Protein AF-A0A9D7N4P2-F1 (afdb_monomer)

pLDDT: mean 83.12, std 12.54, range [40.19, 96.56]

Radius of gyration: 12.85 Å; Cα contacts (8 Å, |Δi|>4): 113; chains: 1; bounding box: 41×27×27 Å

Mean predicted aligned error: 6.24 Å

Solvent-accessible surface area (backbone atoms only — not comparable to full-atom values): 4187 Å² total; per-residue (Å²): 133,87,73,77,72,74,78,49,71,49,77,48,77,45,72,71,65,84,49,70,74,58,32,56,53,56,53,46,55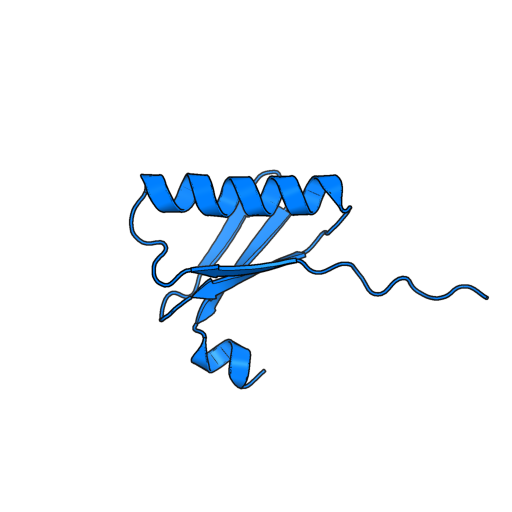,51,47,53,54,23,63,78,62,72,26,70,44,36,36,35,34,17,59,73,52,73,49,80,44,82,52,97,91,34,50,35,38,32,35,21,42,73,58,61,75,71,105

Secondary structure (DSSP, 8-state):
--------EEEEEES---SHHHHHHHHHHHHHHHHHTT-SEEEEEESS--EEEEETTEEEEEEEHHHHTT-

Sequence (71 aa):
MSGTLEELHRIQASAKLGDVGTRERELGALAEAMDELGCERGTVVTLDDASTVKHGGREIEAVPAWQWLLS

Structure (mmCIF, N/CA/C/O backbone):
data_AF-A0A9D7N4P2-F1
#
_entry.id   AF-A0A9D7N4P2-F1
#
loop_
_atom_site.group_PDB
_atom_site.id
_atom_site.type_symbol
_atom_site.label_atom_id
_atom_site.label_alt_id
_atom_site.label_comp_id
_atom_site.label_asym_id
_atom_site.label_entity_id
_atom_site.label_seq_id
_atom_site.pdbx_PDB_ins_code
_atom_site.Cartn_x
_atom_site.Cartn_y
_atom_site.Cartn_z
_atom_site.occupancy
_atom_site.B_iso_or_equiv
_atom_site.auth_seq_id
_atom_site.auth_comp_id
_atom_site.auth_asym_id
_atom_site.auth_atom_id
_atom_site.pdbx_PDB_model_num
ATOM 1 N N . MET A 1 1 ? -30.074 -0.270 15.963 1.00 40.19 1 MET A N 1
ATOM 2 C CA . MET A 1 1 ? -29.384 -1.170 15.017 1.00 40.19 1 MET A CA 1
ATOM 3 C C . MET A 1 1 ? -27.954 -0.675 14.905 1.00 40.19 1 MET A C 1
ATOM 5 O O . MET A 1 1 ? -27.727 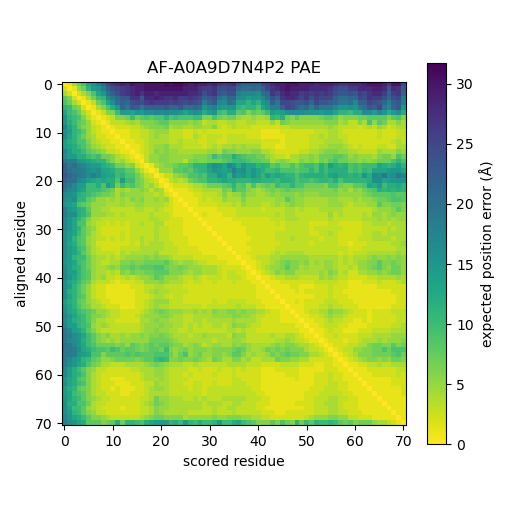0.327 14.246 1.00 40.19 1 MET A O 1
ATOM 9 N N . SER A 1 2 ? -27.029 -1.283 15.649 1.00 47.91 2 SER A N 1
ATOM 10 C CA . SER A 1 2 ? -25.597 -0.988 15.537 1.00 47.91 2 SER A CA 1
ATOM 11 C C . SER A 1 2 ? -25.081 -1.760 14.331 1.00 47.91 2 SER A C 1
ATOM 13 O O . SER A 1 2 ? -24.644 -2.897 14.474 1.00 47.91 2 SER A O 1
ATOM 15 N N . GLY A 1 3 ? -25.244 -1.194 13.136 1.00 50.66 3 GLY A N 1
ATOM 16 C CA . GLY A 1 3 ? -24.463 -1.655 11.998 1.00 50.66 3 GLY A CA 1
ATOM 17 C C . GLY A 1 3 ? -23.014 -1.331 12.324 1.00 50.66 3 GLY A C 1
ATOM 18 O O . GLY A 1 3 ? -22.679 -0.159 12.466 1.00 50.66 3 GLY A O 1
ATOM 19 N N . THR A 1 4 ? -22.185 -2.351 12.534 1.00 51.62 4 THR A N 1
ATOM 20 C CA . THR A 1 4 ? -20.738 -2.225 12.358 1.00 51.62 4 THR A CA 1
ATOM 21 C C . THR A 1 4 ? -20.545 -1.544 11.010 1.00 51.62 4 THR A C 1
ATOM 23 O O . THR A 1 4 ? -20.853 -2.150 9.986 1.00 51.62 4 THR A O 1
ATOM 26 N N . LEU A 1 5 ? -20.158 -0.265 11.009 1.00 58.69 5 LEU A N 1
ATOM 27 C CA . LEU A 1 5 ? -19.612 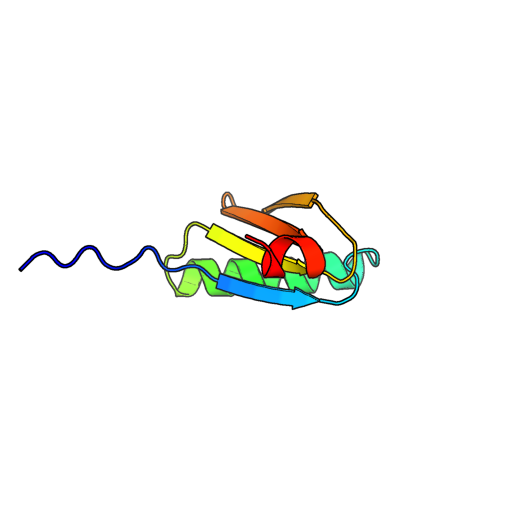0.352 9.808 1.00 58.69 5 LEU A CA 1
ATOM 28 C C . LEU A 1 5 ? -18.475 -0.577 9.399 1.00 58.69 5 LEU A C 1
ATOM 30 O O . LEU A 1 5 ? -17.567 -0.800 10.200 1.00 58.69 5 LEU A O 1
ATOM 34 N N . GLU A 1 6 ? -18.601 -1.214 8.236 1.00 59.44 6 GLU A N 1
ATOM 35 C CA . GLU A 1 6 ? -17.489 -1.955 7.656 1.00 59.44 6 GLU A CA 1
ATOM 36 C C . GLU A 1 6 ? -16.279 -1.023 7.694 1.00 59.44 6 GLU A C 1
ATOM 38 O O . GLU A 1 6 ? -16.372 0.141 7.293 1.00 59.44 6 GLU A O 1
ATOM 43 N N . GLU A 1 7 ? -15.197 -1.493 8.308 1.00 69.75 7 GLU A N 1
ATOM 44 C CA . GLU A 1 7 ? -13.990 -0.708 8.523 1.00 69.75 7 GLU A CA 1
ATOM 45 C C . GLU A 1 7 ? -13.527 -0.167 7.165 1.00 69.75 7 GLU A C 1
A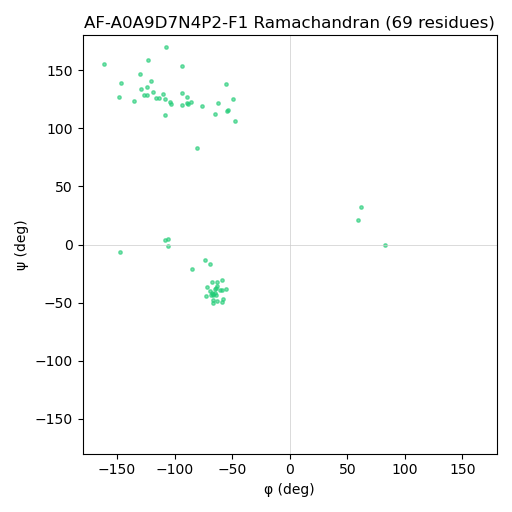TOM 47 O O . GLU A 1 7 ? -13.245 -0.93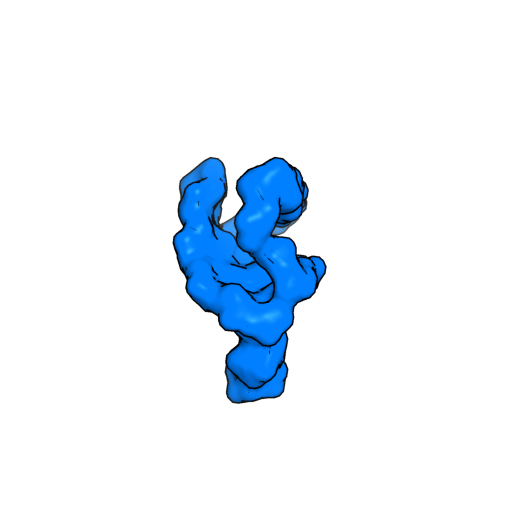4 6.243 1.00 69.75 7 GLU A O 1
ATOM 52 N N . LEU A 1 8 ? -13.556 1.158 6.996 1.00 77.56 8 LEU A N 1
ATOM 53 C CA . LEU A 1 8 ? -13.298 1.773 5.699 1.00 77.56 8 LEU A CA 1
ATOM 54 C C . LEU A 1 8 ? -11.864 1.439 5.262 1.00 77.56 8 LEU A C 1
ATOM 56 O O . LEU A 1 8 ? -10.897 1.752 5.957 1.00 77.56 8 LEU A O 1
ATOM 60 N N . HIS A 1 9 ? -11.737 0.805 4.094 1.00 83.69 9 HIS A N 1
ATOM 61 C CA . HIS A 1 9 ? -10.466 0.363 3.515 1.00 83.69 9 HIS A CA 1
ATOM 62 C C . HIS A 1 9 ? -10.210 1.110 2.205 1.00 83.69 9 HIS A C 1
ATOM 64 O O . HIS A 1 9 ? -11.051 1.123 1.303 1.00 83.69 9 HIS A O 1
ATOM 70 N N . ARG A 1 10 ? -9.045 1.756 2.092 1.00 89.00 10 ARG A N 1
ATOM 71 C CA . ARG A 1 10 ? -8.614 2.441 0.865 1.00 89.00 10 ARG A CA 1
ATOM 72 C C . ARG A 1 10 ? -7.757 1.533 -0.003 1.00 89.00 10 ARG A C 1
ATOM 74 O O . ARG A 1 10 ? -6.788 0.955 0.478 1.00 89.00 10 ARG A O 1
ATOM 81 N N . ILE A 1 11 ? -8.094 1.459 -1.289 1.00 91.38 11 ILE A N 1
ATOM 82 C CA . ILE A 1 11 ? -7.346 0.691 -2.284 1.00 91.38 11 ILE A CA 1
ATOM 83 C C . ILE A 1 11 ? -6.950 1.624 -3.426 1.00 91.38 11 ILE A C 1
ATOM 85 O O . ILE A 1 11 ? -7.793 2.313 -4.000 1.00 91.38 11 ILE A O 1
ATOM 89 N N . GLN A 1 12 ? -5.667 1.618 -3.760 1.00 91.69 12 GLN A N 1
ATOM 90 C CA . GLN A 1 12 ? -5.080 2.296 -4.910 1.00 91.69 12 GLN A CA 1
ATOM 91 C C . GLN A 1 12 ? -4.340 1.267 -5.770 1.00 91.69 12 GLN A C 1
ATOM 93 O O . GLN A 1 12 ? -3.953 0.218 -5.269 1.00 91.69 12 GLN A O 1
ATOM 98 N N . ALA A 1 13 ? -4.104 1.561 -7.049 1.00 91.50 13 ALA A N 1
ATOM 99 C CA . ALA A 1 13 ? -3.195 0.783 -7.885 1.00 91.50 13 ALA A CA 1
ATOM 100 C C . ALA A 1 13 ? -2.050 1.653 -8.426 1.00 91.50 13 ALA A C 1
ATOM 102 O O . ALA A 1 13 ? -2.272 2.801 -8.811 1.00 91.50 13 ALA A O 1
ATOM 103 N N . SER A 1 14 ? -0.833 1.107 -8.479 1.00 90.19 14 SER A N 1
ATOM 104 C CA . SER A 1 14 ? 0.339 1.743 -9.095 1.00 90.19 14 SER A CA 1
ATOM 105 C C . SER A 1 14 ? 1.279 0.695 -9.685 1.00 90.19 14 SER A C 1
ATOM 107 O O . SER A 1 14 ? 1.706 -0.211 -8.986 1.00 90.19 14 SER A O 1
ATOM 109 N N . ALA A 1 15 ? 1.656 0.813 -10.960 1.00 86.25 15 ALA A N 1
ATOM 110 C CA . ALA A 1 15 ? 2.479 -0.208 -11.616 1.00 86.25 15 ALA A CA 1
ATOM 111 C C . ALA A 1 15 ? 3.878 -0.374 -10.990 1.00 86.25 15 ALA A C 1
ATOM 113 O O . ALA A 1 15 ? 4.406 -1.480 -11.002 1.00 86.25 15 ALA A O 1
ATOM 114 N N . LYS A 1 16 ? 4.475 0.698 -10.453 1.00 82.00 16 LYS A N 1
ATOM 115 C CA . LYS A 1 16 ? 5.781 0.669 -9.777 1.00 82.00 16 LYS A CA 1
ATOM 116 C C . LYS A 1 16 ? 5.827 1.681 -8.644 1.00 82.00 16 LYS A C 1
ATOM 118 O O . LYS A 1 16 ? 5.443 2.833 -8.831 1.00 82.00 16 LYS A O 1
ATOM 123 N N . LEU A 1 17 ? 6.416 1.277 -7.521 1.00 77.44 17 LEU A N 1
ATOM 124 C CA . LEU A 1 17 ? 6.752 2.174 -6.408 1.00 77.44 17 LEU A CA 1
ATOM 125 C C . LEU A 1 17 ? 8.262 2.468 -6.322 1.00 77.44 17 LEU A C 1
ATOM 127 O O . LEU A 1 17 ? 8.711 3.122 -5.387 1.00 77.44 17 LEU A O 1
ATOM 131 N N . GLY A 1 18 ? 9.059 1.985 -7.281 1.00 67.25 18 GLY A N 1
ATOM 132 C CA . GLY A 1 18 ? 10.526 2.015 -7.221 1.00 67.25 18 GLY A CA 1
ATOM 133 C C . GLY A 1 18 ? 11.203 3.375 -7.449 1.00 67.25 18 GLY A C 1
ATOM 134 O O . GLY A 1 18 ? 12.389 3.501 -7.156 1.00 67.25 18 GLY A O 1
ATOM 135 N N . ASP A 1 19 ? 10.496 4.389 -7.953 1.00 73.25 19 ASP A N 1
ATOM 136 C CA . ASP A 1 19 ? 11.035 5.752 -8.037 1.00 73.25 19 ASP A CA 1
ATOM 137 C C . ASP A 1 19 ? 10.715 6.526 -6.750 1.00 73.25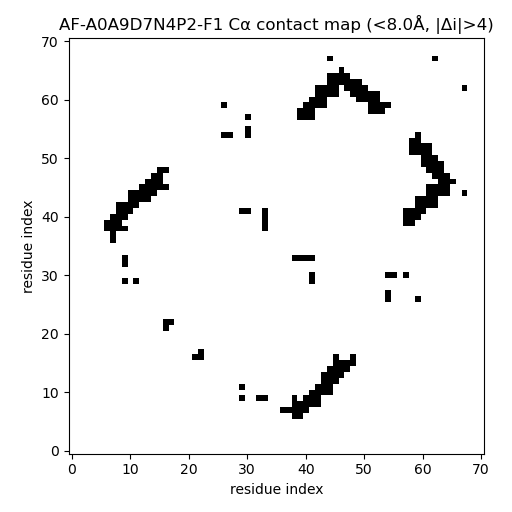 19 ASP A C 1
ATOM 139 O O . ASP A 1 19 ? 9.549 6.674 -6.387 1.00 73.25 19 ASP A O 1
ATOM 143 N N . VAL A 1 20 ? 11.747 7.023 -6.062 1.00 62.50 20 VAL A N 1
ATOM 144 C CA . VAL A 1 20 ? 11.634 7.636 -4.724 1.00 62.50 20 VAL A CA 1
ATOM 145 C C . VAL A 1 20 ? 10.682 8.836 -4.728 1.00 62.50 20 VAL A C 1
ATOM 147 O O . VAL A 1 20 ? 9.895 8.991 -3.797 1.00 62.50 20 VAL A O 1
ATOM 150 N N . GLY A 1 21 ? 10.704 9.654 -5.786 1.00 68.00 21 GLY A N 1
ATOM 151 C CA . GLY A 1 21 ? 9.807 10.807 -5.912 1.00 68.00 21 GLY A CA 1
ATOM 152 C C . GLY A 1 21 ? 8.349 10.401 -6.131 1.00 68.00 21 GLY A C 1
ATOM 153 O O . GLY A 1 21 ? 7.440 10.980 -5.538 1.00 68.00 21 GLY A O 1
ATOM 154 N N . THR A 1 22 ? 8.125 9.367 -6.943 1.00 69.88 22 THR A N 1
ATOM 155 C CA . THR A 1 22 ? 6.791 8.800 -7.172 1.00 69.88 22 THR A CA 1
ATOM 156 C C . THR A 1 22 ? 6.251 8.139 -5.900 1.00 69.88 22 THR A C 1
ATOM 158 O O . THR A 1 22 ? 5.106 8.365 -5.526 1.00 69.88 22 THR A O 1
ATOM 161 N N . ARG A 1 23 ? 7.087 7.393 -5.174 1.00 77.19 23 ARG A N 1
ATOM 162 C CA . ARG A 1 23 ? 6.700 6.658 -3.964 1.00 77.19 23 ARG A CA 1
ATOM 163 C C . ARG A 1 23 ? 6.141 7.558 -2.867 1.00 77.19 23 ARG A C 1
ATOM 165 O O . ARG A 1 23 ? 5.072 7.266 -2.343 1.00 77.19 23 ARG A O 1
ATOM 172 N N . GLU A 1 24 ? 6.836 8.643 -2.537 1.00 78.88 24 GLU A N 1
ATOM 173 C CA . GLU A 1 24 ? 6.390 9.564 -1.482 1.00 78.88 24 GLU A CA 1
ATOM 174 C C . GLU A 1 24 ? 5.075 10.261 -1.852 1.00 78.88 24 GLU A C 1
ATOM 176 O O . GLU A 1 24 ? 4.194 10.399 -1.007 1.00 78.88 24 GLU A O 1
ATOM 181 N N . ARG A 1 25 ? 4.893 10.637 -3.128 1.00 80.81 25 ARG A N 1
ATOM 182 C CA . ARG A 1 25 ? 3.651 11.271 -3.587 1.00 80.81 25 ARG A CA 1
ATOM 183 C C . ARG A 1 25 ? 2.457 10.320 -3.520 1.00 80.81 25 ARG A C 1
ATOM 185 O O . ARG A 1 25 ? 1.403 10.715 -3.033 1.00 80.81 25 ARG A O 1
ATOM 192 N N . GLU A 1 26 ? 2.608 9.094 -4.019 1.00 81.81 26 GLU A N 1
ATOM 193 C CA . GLU A 1 26 ? 1.506 8.122 -4.042 1.00 81.81 26 GLU A CA 1
ATOM 194 C C . GLU A 1 26 ? 1.120 7.674 -2.622 1.00 81.81 26 GLU A C 1
ATOM 196 O O . GLU A 1 26 ? -0.060 7.603 -2.290 1.00 81.81 26 GLU A O 1
ATOM 201 N N . LEU A 1 27 ? 2.106 7.422 -1.753 1.00 85.62 27 LEU A N 1
ATOM 202 C CA . LEU A 1 27 ? 1.846 7.010 -0.371 1.00 85.62 27 LEU A CA 1
ATOM 203 C C . LEU A 1 27 ? 1.292 8.155 0.485 1.00 85.62 27 LEU A C 1
ATOM 205 O O . LEU A 1 27 ? 0.423 7.908 1.318 1.00 85.62 27 LEU A O 1
ATOM 209 N N . GLY A 1 28 ? 1.755 9.388 0.261 1.00 86.88 28 GLY A N 1
ATOM 210 C CA . GLY A 1 28 ? 1.222 10.578 0.923 1.00 86.88 28 GLY A CA 1
ATOM 211 C C . GLY A 1 28 ? -0.242 10.825 0.563 1.00 86.88 28 GLY A C 1
ATOM 212 O O . GLY A 1 28 ? -1.071 10.951 1.457 1.00 86.88 28 GLY A O 1
ATOM 213 N N . ALA A 1 29 ? -0.587 10.784 -0.729 1.00 86.94 29 ALA A N 1
ATOM 214 C CA . ALA A 1 29 ? -1.970 10.951 -1.180 1.00 86.94 29 ALA A CA 1
ATOM 215 C C . ALA A 1 29 ? -2.909 9.870 -0.612 1.00 86.94 29 ALA A C 1
ATOM 217 O O . ALA A 1 29 ? -4.041 10.163 -0.223 1.00 86.94 29 ALA A O 1
ATOM 218 N N . LEU A 1 30 ? -2.439 8.620 -0.524 1.00 89.06 30 LEU A N 1
ATOM 219 C CA . LEU A 1 30 ? -3.205 7.541 0.096 1.00 89.06 30 LEU A CA 1
ATOM 220 C C . LEU A 1 30 ? -3.392 7.769 1.602 1.00 89.06 30 LEU A C 1
ATOM 222 O O . LEU A 1 30 ? -4.497 7.576 2.104 1.00 89.06 30 LEU A O 1
ATOM 226 N N . ALA A 1 31 ? -2.349 8.196 2.315 1.00 88.44 31 ALA A N 1
ATOM 227 C CA . ALA A 1 31 ? -2.430 8.491 3.742 1.00 88.44 31 ALA A CA 1
ATOM 228 C C . ALA A 1 31 ? -3.372 9.670 4.043 1.00 88.44 31 ALA A C 1
ATOM 230 O O . ALA A 1 31 ? -4.208 9.560 4.936 1.00 88.44 31 ALA A O 1
ATOM 231 N N . GLU A 1 32 ? -3.309 10.752 3.262 1.00 89.69 32 GLU A N 1
ATOM 232 C CA . GLU A 1 32 ? -4.233 11.890 3.376 1.00 89.69 32 GLU A CA 1
ATOM 233 C C . GLU A 1 32 ? -5.689 11.441 3.186 1.00 89.69 32 GLU A C 1
ATOM 235 O O . GLU A 1 32 ? -6.548 11.730 4.019 1.00 89.69 32 GLU A O 1
ATOM 240 N N . ALA A 1 33 ? -5.960 10.640 2.149 1.00 88.19 33 ALA A N 1
ATOM 241 C CA . ALA A 1 33 ? -7.291 10.083 1.920 1.00 88.19 33 ALA A CA 1
ATOM 242 C C . ALA A 1 33 ? -7.743 9.153 3.060 1.00 88.19 33 ALA A C 1
ATOM 244 O O . ALA A 1 33 ? -8.928 9.111 3.394 1.00 88.19 33 ALA A O 1
ATOM 245 N N . MET A 1 34 ? -6.826 8.389 3.658 1.00 89.62 34 MET A N 1
ATOM 246 C CA . MET A 1 34 ? -7.128 7.558 4.824 1.00 89.62 34 MET A CA 1
ATOM 247 C C . MET A 1 34 ? -7.516 8.409 6.036 1.00 89.62 34 MET A C 1
ATOM 249 O O . MET A 1 34 ? -8.488 8.071 6.711 1.00 89.62 34 MET A O 1
ATOM 253 N N . ASP A 1 35 ? -6.822 9.518 6.286 1.00 88.50 35 ASP A N 1
ATOM 254 C CA . ASP A 1 35 ? -7.119 10.410 7.407 1.00 88.50 35 ASP A CA 1
ATOM 255 C C . ASP A 1 35 ? -8.450 11.149 7.226 1.00 88.50 35 ASP A C 1
ATOM 257 O O . ASP A 1 35 ? -9.265 11.174 8.152 1.00 88.50 35 ASP A O 1
ATOM 261 N N . GLU A 1 36 ? -8.728 11.670 6.028 1.00 88.56 36 GLU A N 1
ATOM 262 C CA . GLU A 1 36 ? -10.006 12.329 5.711 1.00 88.56 36 GLU A CA 1
ATOM 263 C C . GLU A 1 36 ? -11.214 11.404 5.909 1.00 88.56 36 GLU A C 1
ATOM 265 O O . GLU A 1 36 ? -12.316 11.853 6.232 1.00 88.56 36 GLU A O 1
ATOM 270 N N . LEU A 1 37 ? -11.012 10.101 5.708 1.00 86.31 37 LEU A N 1
ATOM 271 C CA . LEU A 1 37 ? -12.078 9.102 5.670 1.00 86.31 37 LEU A CA 1
ATOM 272 C C . LEU A 1 37 ? -12.068 8.192 6.903 1.00 86.31 37 LEU A C 1
ATOM 274 O O . LEU A 1 37 ? -12.866 7.260 6.969 1.00 86.31 37 LEU A O 1
ATOM 278 N N . GLY A 1 38 ? -11.185 8.448 7.875 1.00 85.50 38 GLY A N 1
ATOM 279 C CA . GLY A 1 38 ? -11.077 7.673 9.113 1.00 85.50 38 GLY A CA 1
ATOM 280 C C . GLY A 1 38 ? -10.708 6.201 8.894 1.00 85.50 38 GLY A C 1
ATOM 281 O O . GLY A 1 38 ? -11.178 5.338 9.630 1.00 85.50 38 GLY A O 1
ATOM 282 N N . CYS A 1 39 ? -9.917 5.903 7.862 1.00 84.38 39 CYS A N 1
ATOM 283 C CA . CYS A 1 39 ? -9.499 4.552 7.495 1.00 84.38 39 CYS A CA 1
ATOM 284 C C . CYS A 1 39 ? -8.201 4.181 8.220 1.00 84.38 39 CYS A C 1
ATOM 286 O O . CYS A 1 39 ? -7.195 4.880 8.105 1.00 84.38 39 CYS A O 1
ATOM 288 N N . GLU A 1 40 ? -8.177 3.048 8.918 1.00 82.06 40 GLU A N 1
ATOM 289 C CA . GLU A 1 40 ? -6.951 2.583 9.583 1.00 82.06 40 GLU A CA 1
ATOM 290 C C . GLU A 1 40 ? -6.032 1.794 8.643 1.00 82.06 40 GLU A C 1
ATOM 292 O O . GLU A 1 40 ? -4.826 1.710 8.885 1.00 82.06 40 GLU A O 1
ATOM 297 N N . ARG A 1 41 ? -6.592 1.261 7.548 1.00 84.88 41 ARG A N 1
ATOM 298 C CA . ARG A 1 41 ? -5.908 0.379 6.598 1.00 84.88 41 ARG A CA 1
ATOM 299 C C . ARG A 1 41 ? -5.954 0.909 5.166 1.00 84.88 41 ARG A C 1
ATOM 301 O O . ARG A 1 41 ? -7.008 1.316 4.667 1.00 84.88 41 ARG A O 1
ATOM 308 N N . GLY A 1 42 ? -4.806 0.840 4.496 1.00 91.44 42 GLY A N 1
ATOM 309 C CA . GLY A 1 42 ? -4.646 1.165 3.081 1.00 91.44 42 GLY A CA 1
ATOM 310 C C . GLY A 1 42 ? -3.904 0.066 2.326 1.00 91.44 42 GLY A C 1
ATOM 311 O O . GLY A 1 42 ? -3.008 -0.577 2.870 1.00 91.44 42 GLY A O 1
ATOM 312 N N . THR A 1 43 ? -4.257 -0.138 1.060 1.00 93.94 43 THR A N 1
ATOM 313 C CA . THR A 1 43 ? -3.573 -1.073 0.162 1.00 93.94 43 THR A CA 1
ATOM 314 C C . THR A 1 43 ? -3.210 -0.388 -1.148 1.00 93.94 43 THR A C 1
ATOM 316 O O . THR A 1 43 ? -4.042 0.277 -1.764 1.00 93.94 43 THR A O 1
ATOM 319 N N . VAL A 1 44 ? -1.978 -0.592 -1.605 1.00 93.69 44 VAL A N 1
ATOM 320 C CA . VAL A 1 44 ? -1.527 -0.251 -2.953 1.00 93.69 44 VAL A CA 1
ATOM 321 C C . VAL A 1 44 ? -1.330 -1.544 -3.731 1.00 93.69 44 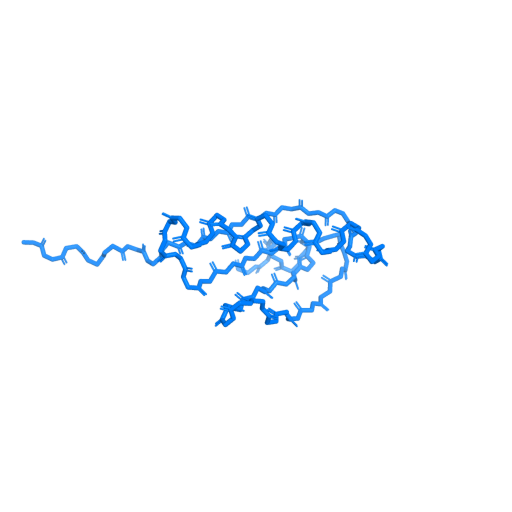VAL A C 1
ATOM 323 O O . VAL A 1 44 ? -0.412 -2.311 -3.468 1.00 93.69 44 VAL A O 1
ATOM 326 N N . VAL A 1 45 ? -2.175 -1.794 -4.719 1.00 94.50 45 VAL A N 1
ATOM 327 C CA . VAL A 1 45 ? -1.999 -2.905 -5.647 1.00 94.50 45 VAL A CA 1
ATOM 328 C C . VAL A 1 45 ? -0.910 -2.538 -6.652 1.00 94.50 45 VAL A C 1
ATOM 330 O O . VAL A 1 45 ? -1.031 -1.552 -7.382 1.00 94.50 45 VAL A O 1
ATOM 333 N N . THR A 1 46 ? 0.165 -3.314 -6.691 1.00 93.44 46 THR A N 1
ATOM 334 C CA . THR A 1 46 ? 1.320 -3.079 -7.563 1.00 93.44 46 THR A CA 1
ATOM 335 C C . THR A 1 46 ? 1.380 -4.081 -8.707 1.00 93.44 46 THR A C 1
ATOM 337 O O . THR A 1 46 ? 0.626 -5.051 -8.725 1.00 93.44 46 THR A O 1
ATOM 340 N N . LEU A 1 47 ? 2.259 -3.878 -9.692 1.00 93.88 47 LEU A N 1
ATOM 341 C CA . LEU A 1 47 ? 2.465 -4.908 -10.713 1.00 93.88 47 LEU A CA 1
ATOM 342 C C . LEU A 1 47 ? 3.118 -6.161 -10.100 1.00 93.88 47 LEU A C 1
ATOM 344 O O . LEU A 1 47 ? 2.620 -7.273 -10.285 1.00 93.88 47 LEU A O 1
ATOM 348 N N . ASP A 1 48 ? 4.208 -5.967 -9.358 1.00 92.94 48 ASP A N 1
ATOM 349 C CA . ASP A 1 48 ? 5.069 -7.029 -8.826 1.00 92.94 48 ASP A CA 1
ATOM 350 C C . ASP A 1 48 ? 5.724 -6.713 -7.462 1.00 92.94 48 ASP A C 1
ATOM 352 O O . ASP A 1 48 ? 6.316 -7.605 -6.853 1.00 92.94 48 ASP A O 1
ATOM 356 N N . ASP A 1 49 ? 5.581 -5.491 -6.946 1.00 90.19 49 ASP A N 1
ATOM 357 C CA . ASP A 1 49 ? 6.216 -5.035 -5.703 1.00 90.19 49 ASP A CA 1
ATOM 358 C C . ASP A 1 49 ? 5.393 -5.398 -4.449 1.00 90.19 49 ASP A C 1
ATOM 360 O O . ASP A 1 49 ? 4.263 -4.937 -4.281 1.00 90.19 49 ASP A O 1
ATOM 364 N N . ALA A 1 50 ? 5.981 -6.138 -3.507 1.00 92.31 50 ALA A N 1
ATOM 365 C CA . ALA A 1 50 ? 5.396 -6.387 -2.186 1.00 92.31 50 ALA A CA 1
ATOM 366 C C . ALA A 1 50 ? 6.167 -5.627 -1.098 1.00 92.31 50 ALA A C 1
ATOM 368 O O . ALA A 1 50 ? 7.382 -5.785 -0.970 1.00 92.31 50 ALA A O 1
ATOM 369 N N . SER A 1 51 ? 5.484 -4.804 -0.300 1.00 90.62 51 SER A N 1
ATOM 370 C CA . SER A 1 51 ? 6.110 -4.113 0.836 1.00 90.62 51 SER A CA 1
ATOM 371 C C . SER A 1 51 ? 5.081 -3.605 1.841 1.00 90.62 51 SER A C 1
ATOM 373 O O . SER A 1 51 ? 3.951 -3.313 1.474 1.00 90.62 51 SER A O 1
ATOM 375 N N . THR A 1 52 ? 5.483 -3.420 3.094 1.00 90.00 52 THR A N 1
ATOM 376 C CA . THR A 1 52 ? 4.670 -2.719 4.097 1.00 90.00 52 THR A CA 1
ATOM 377 C C . THR A 1 52 ? 5.325 -1.385 4.411 1.00 90.00 52 THR A C 1
ATOM 379 O O . THR A 1 52 ? 6.523 -1.328 4.704 1.00 90.00 52 THR A O 1
ATOM 382 N N . VAL A 1 53 ? 4.550 -0.305 4.361 1.00 85.69 53 VAL A N 1
ATOM 383 C CA . VAL A 1 53 ? 5.023 1.042 4.676 1.00 85.69 53 VAL A CA 1
ATOM 384 C C . VAL A 1 53 ? 4.244 1.596 5.858 1.00 85.69 53 VAL A C 1
ATOM 386 O O . VAL A 1 53 ? 3.016 1.581 5.874 1.00 85.69 53 VAL A O 1
ATOM 389 N N . LYS A 1 54 ? 4.975 2.130 6.839 1.00 82.31 54 LYS A N 1
ATOM 390 C CA . LYS A 1 54 ? 4.398 2.960 7.896 1.00 82.31 54 LYS A CA 1
ATOM 391 C C . LYS A 1 54 ? 4.510 4.420 7.491 1.00 82.31 54 LYS A C 1
ATOM 393 O O . LYS A 1 54 ? 5.621 4.911 7.300 1.00 82.31 54 LYS A O 1
ATOM 398 N N . HIS A 1 55 ? 3.379 5.103 7.382 1.00 76.38 55 HIS A N 1
ATOM 399 C CA . HIS A 1 55 ? 3.321 6.522 7.041 1.00 76.38 55 HIS A CA 1
ATOM 400 C C . HIS A 1 55 ? 2.322 7.211 7.972 1.00 76.38 55 HIS A C 1
ATOM 402 O O . HIS A 1 55 ? 1.194 6.751 8.107 1.00 76.38 55 HIS A O 1
ATOM 408 N N . GLY A 1 56 ? 2.748 8.251 8.698 1.00 71.62 56 GLY A N 1
ATOM 409 C CA . GLY A 1 56 ? 1.860 8.984 9.617 1.00 71.62 56 GLY A CA 1
ATOM 410 C C . GLY A 1 56 ? 1.228 8.145 10.744 1.00 71.62 56 GLY A C 1
ATOM 411 O O . GLY A 1 56 ? 0.199 8.525 11.283 1.00 71.62 56 GLY A O 1
ATOM 412 N N . GLY A 1 57 ? 1.806 6.989 11.099 1.00 75.44 57 GLY A N 1
ATOM 413 C CA . GLY A 1 57 ? 1.212 6.055 12.071 1.00 75.44 57 GLY A CA 1
ATOM 414 C C . GLY A 1 57 ? 0.157 5.106 11.487 1.00 75.44 57 GLY A C 1
ATOM 415 O O . GLY A 1 57 ? -0.350 4.256 12.216 1.00 75.44 57 GLY A O 1
ATOM 416 N N . ARG A 1 58 ? -0.129 5.204 10.184 1.00 77.75 58 ARG A N 1
ATOM 417 C CA . ARG A 1 58 ? -0.950 4.261 9.419 1.00 77.75 58 ARG A CA 1
ATOM 418 C C . ARG A 1 58 ? -0.090 3.201 8.750 1.00 77.75 58 ARG A C 1
ATOM 420 O O . ARG A 1 58 ? 1.085 3.433 8.446 1.00 77.75 58 ARG A O 1
ATOM 427 N N . GLU A 1 59 ? -0.696 2.045 8.518 1.00 86.12 59 GLU A N 1
ATOM 428 C CA . GLU A 1 59 ? -0.080 0.952 7.778 1.00 86.12 59 GLU A CA 1
ATOM 429 C C . GLU A 1 59 ? -0.673 0.882 6.371 1.00 86.12 59 GLU A C 1
ATOM 431 O O . GLU A 1 59 ? -1.888 0.764 6.188 1.00 86.12 59 GLU A O 1
ATOM 436 N N . ILE A 1 60 ? 0.211 0.987 5.380 1.00 90.94 60 ILE A N 1
ATOM 437 C CA . ILE A 1 60 ? -0.110 0.824 3.968 1.00 90.94 60 ILE A CA 1
ATOM 438 C C . ILE A 1 60 ? 0.602 -0.429 3.471 1.00 90.94 60 ILE A C 1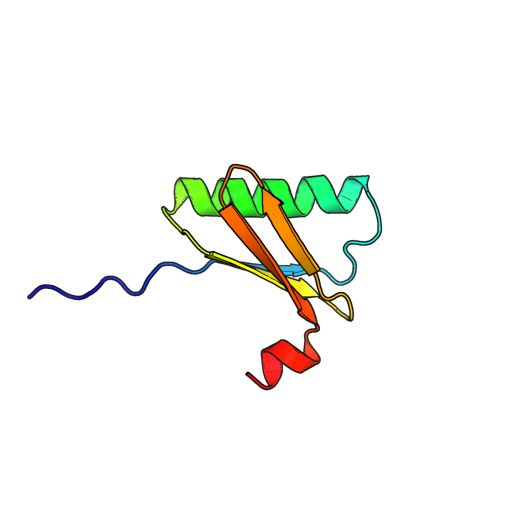
ATOM 440 O O . ILE A 1 60 ? 1.824 -0.554 3.587 1.00 90.94 60 ILE A O 1
ATOM 444 N N . GLU A 1 61 ? -0.161 -1.340 2.884 1.00 93.44 61 GLU A N 1
ATOM 445 C CA . GLU A 1 61 ? 0.360 -2.575 2.314 1.00 93.44 61 GLU A CA 1
ATOM 446 C C . GLU A 1 61 ? 0.424 -2.472 0.790 1.00 93.44 61 GLU A C 1
ATOM 448 O O . GLU A 1 61 ? -0.586 -2.258 0.126 1.00 93.44 61 GLU A O 1
ATOM 453 N N . ALA A 1 62 ? 1.612 -2.619 0.220 1.00 93.06 62 ALA A N 1
ATOM 454 C CA . ALA A 1 62 ? 1.790 -2.802 -1.208 1.00 93.06 62 ALA A CA 1
ATOM 455 C C . ALA A 1 62 ? 1.725 -4.298 -1.538 1.00 93.06 62 ALA A C 1
ATOM 457 O O . ALA A 1 62 ? 2.529 -5.073 -1.015 1.00 93.06 62 ALA A O 1
ATOM 458 N N . VAL A 1 63 ? 0.786 -4.690 -2.400 1.00 95.25 63 VAL A N 1
ATOM 459 C CA . VAL A 1 63 ? 0.517 -6.090 -2.754 1.00 95.25 63 VAL A CA 1
ATOM 460 C C . VAL A 1 63 ? 0.566 -6.255 -4.275 1.00 95.25 63 VAL A C 1
ATOM 462 O O . VAL A 1 63 ? -0.140 -5.531 -4.976 1.00 95.25 63 VAL A O 1
ATOM 465 N N . PRO A 1 64 ? 1.327 -7.221 -4.817 1.00 95.81 64 PRO A N 1
ATOM 466 C CA . PRO A 1 64 ? 1.289 -7.551 -6.236 1.00 95.81 64 PRO A CA 1
ATOM 467 C C . PRO A 1 64 ? -0.129 -7.884 -6.711 1.00 95.81 64 PRO A C 1
ATOM 469 O O . PRO A 1 64 ? -0.854 -8.639 -6.061 1.00 95.81 64 PRO A O 1
ATOM 472 N N . ALA A 1 65 ? -0.511 -7.397 -7.890 1.00 96.56 65 ALA A N 1
ATOM 473 C CA . ALA A 1 65 ? -1.856 -7.546 -8.445 1.00 96.56 65 ALA A CA 1
ATOM 474 C C . ALA A 1 65 ? -2.305 -9.004 -8.522 1.00 96.56 65 ALA A C 1
ATOM 476 O O . ALA A 1 65 ? -3.455 -9.316 -8.230 1.00 96.56 65 ALA A O 1
ATOM 477 N N . TRP A 1 66 ? -1.391 -9.911 -8.867 1.00 96.38 66 TRP A N 1
ATOM 478 C CA . TRP A 1 66 ? -1.702 -11.334 -8.927 1.00 96.38 66 TRP A CA 1
ATOM 479 C C . TRP A 1 66 ? -1.999 -11.935 -7.547 1.00 96.38 66 TRP A C 1
ATOM 481 O O . TRP A 1 66 ? -2.821 -12.838 -7.466 1.00 96.38 66 TRP A O 1
ATOM 491 N N . GLN A 1 67 ? -1.372 -11.448 -6.470 1.00 96.12 67 GLN A N 1
ATOM 492 C CA . GLN A 1 67 ? -1.669 -11.901 -5.105 1.00 96.12 67 GLN A CA 1
ATOM 493 C C . GLN A 1 67 ? -3.018 -11.357 -4.649 1.00 96.12 67 GLN A C 1
ATOM 495 O O . GLN A 1 67 ? -3.833 -12.112 -4.133 1.00 96.12 67 GLN A O 1
ATOM 500 N N . TRP A 1 68 ? -3.271 -10.072 -4.904 1.00 95.06 68 TRP A N 1
ATOM 501 C CA . TRP A 1 68 ? -4.522 -9.409 -4.535 1.00 95.06 68 TRP A CA 1
ATOM 502 C C . TRP A 1 68 ? -5.744 -9.986 -5.266 1.00 95.06 68 TRP A C 1
ATOM 504 O O . TRP A 1 68 ? -6.810 -10.141 -4.687 1.00 95.06 68 TRP A O 1
ATOM 514 N N . LEU A 1 69 ? -5.601 -10.364 -6.539 1.00 94.69 69 LEU A N 1
ATOM 515 C CA . LEU A 1 69 ? -6.687 -11.005 -7.293 1.00 94.69 69 LEU A CA 1
ATOM 516 C C . LEU A 1 69 ? -7.018 -12.424 -6.806 1.00 94.69 69 LEU A C 1
ATOM 518 O O . LEU A 1 69 ? -8.060 -12.960 -7.180 1.00 94.69 69 LEU A O 1
ATOM 522 N N . LEU A 1 70 ? -6.127 -13.047 -6.032 1.00 95.81 70 LEU A N 1
ATOM 523 C CA . LEU A 1 70 ? -6.277 -14.414 -5.531 1.00 95.81 70 LEU A CA 1
ATOM 524 C C . LEU A 1 70 ? -6.628 -14.478 -4.034 1.00 95.81 70 LEU A C 1
ATOM 526 O O . LEU A 1 70 ? -6.765 -15.587 -3.514 1.00 95.81 70 LEU A O 1
ATOM 530 N N . SER A 1 71 ? -6.732 -13.331 -3.353 1.00 83.06 71 SER A N 1
ATOM 531 C CA . SER A 1 71 ? -7.042 -13.231 -1.918 1.00 83.06 71 SER A CA 1
ATOM 532 C C . SER A 1 71 ? -8.532 -13.234 -1.603 1.00 83.06 71 SER A C 1
ATOM 534 O O . SER A 1 71 ? -9.305 -12.694 -2.425 1.00 83.06 71 SER A O 1
#

Nearest PDB structures (foldseek):
  5xch-assembly2_B  TM=6.953E-01  e=1.107E-01  Entamoeba histolytica
  5xcj-assembly1_A  TM=6.650E-01  e=9.671E-02  Entamoeba histolytica
  2a22-assembly1_A  TM=6.136E-01  e=1.661E-01  Cryptosporidium parvum
 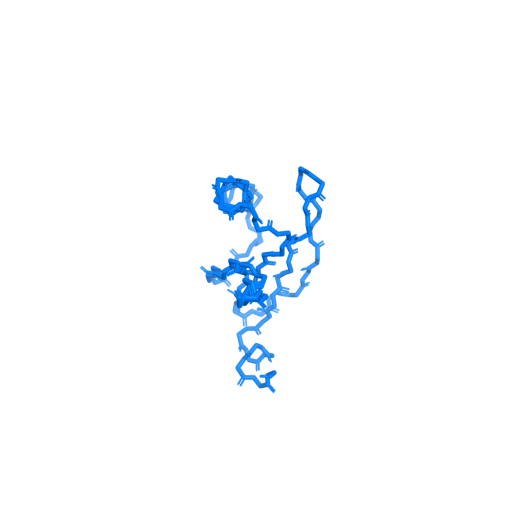 3ck2-assembly1_A  TM=6.591E-01  e=4.901E-01  Streptococcus pneumoniae TIGR4
  5xck-assembly2_B  TM=6.888E-01  e=9.008E-01  Entamoeba histolytica

Foldseek 3Di:
DPDPPPQDEAEAEDADCPDPVSVCVVVVVQVVVCVVVVHQEYEYAYQDDFDWDQDPNGIYTYHHNVVVVVD